Protein AF-A0A2I1CAP8-F1 (afdb_monomer_lite)

Organism: Aspergillus novofumigatus (strain IBT 16806) (NCBI:txid1392255)

Foldseek 3Di:
DDDDDDDDDDDDDPDDDDDDDPPDPDDCPDCVNQPDPDPPDDRQDDDPDDDDPPQADPPRRHGDPCVDPVNVVVVVVCCVCQVDPVSVVVVVVVVVVVVVVVVVVVVVVVVVVVVVVVVVVVVVVVVVVVVVVVVVVCVVDPVNCVVVPPDPDDDDDDDDDDDDDDDDDDDDDDDD

Radius of gyration: 35.44 Å; chains: 1; bounding box: 68×54×83 Å

Structure (mmCIF, N/CA/C/O backbone):
data_AF-A0A2I1CAP8-F1
#
_entry.id   AF-A0A2I1CAP8-F1
#
loop_
_atom_site.group_PDB
_atom_site.id
_atom_site.type_symbol
_atom_site.label_atom_id
_atom_site.label_alt_id
_atom_site.label_comp_id
_atom_site.label_asym_id
_atom_site.label_entity_id
_atom_site.label_seq_id
_atom_site.pdbx_PDB_ins_code
_atom_site.Cartn_x
_atom_site.Cartn_y
_atom_site.Cartn_z
_atom_site.occupancy
_atom_site.B_iso_or_equiv
_atom_site.auth_seq_id
_atom_site.auth_comp_id
_atom_site.auth_asym_id
_atom_site.auth_atom_id
_atom_site.pdbx_PDB_model_num
ATOM 1 N N . MET A 1 1 ? -28.163 28.000 -46.096 1.00 41.31 1 MET A N 1
ATOM 2 C CA . MET A 1 1 ? -29.055 27.264 -45.168 1.00 41.31 1 MET A CA 1
ATOM 3 C C . MET A 1 1 ? -28.255 27.159 -43.893 1.00 41.31 1 MET A C 1
ATOM 5 O O . MET A 1 1 ? -27.573 26.168 -43.678 1.00 41.31 1 MET A O 1
ATOM 9 N N . ASP A 1 2 ? -28.255 28.241 -43.125 1.00 52.09 2 ASP A N 1
ATOM 10 C CA . ASP A 1 2 ? -27.331 28.455 -42.017 1.00 52.09 2 ASP A CA 1
ATOM 11 C C . ASP A 1 2 ? -28.180 28.623 -40.761 1.00 52.09 2 ASP A C 1
ATOM 13 O O . ASP A 1 2 ? -28.571 29.725 -40.392 1.00 52.09 2 ASP A O 1
ATOM 17 N N . GLN A 1 3 ? -28.569 27.493 -40.169 1.00 59.53 3 GLN A N 1
ATOM 18 C CA . GLN A 1 3 ? -29.223 27.463 -38.863 1.00 59.53 3 GLN A CA 1
ATOM 19 C C . GLN A 1 3 ? -28.125 27.359 -37.802 1.00 59.53 3 GLN A C 1
ATOM 21 O O . GLN A 1 3 ? -27.467 26.327 -37.665 1.00 59.53 3 GLN A O 1
ATOM 26 N N . GLN A 1 4 ? -27.908 28.461 -37.091 1.00 60.91 4 GLN A N 1
ATOM 27 C CA . GLN A 1 4 ? -27.019 28.550 -35.937 1.00 60.91 4 GLN A CA 1
ATOM 28 C C . GLN A 1 4 ? -27.557 27.661 -34.796 1.00 60.91 4 GLN A C 1
ATOM 30 O O . GLN A 1 4 ? -28.773 27.639 -34.585 1.00 60.91 4 GLN A O 1
ATOM 35 N N . PRO A 1 5 ? -26.712 26.912 -34.059 1.00 63.50 5 PRO A N 1
ATOM 36 C CA . PRO A 1 5 ? -27.209 26.057 -32.991 1.00 63.50 5 PRO A CA 1
ATOM 37 C C . PRO A 1 5 ? -27.778 26.898 -31.843 1.00 63.50 5 PRO A C 1
ATOM 39 O O . PRO A 1 5 ? -27.197 27.908 -31.446 1.00 63.50 5 PRO A O 1
ATOM 42 N N . LEU A 1 6 ? -28.932 26.459 -31.337 1.00 65.12 6 LEU A N 1
ATOM 43 C CA . LEU A 1 6 ? -29.672 27.073 -30.237 1.00 65.12 6 LEU A CA 1
ATOM 44 C C . LEU A 1 6 ? -28.806 27.134 -28.969 1.00 65.12 6 LEU A C 1
ATOM 46 O O . LEU A 1 6 ? -28.243 26.123 -28.547 1.00 65.12 6 LEU A O 1
ATOM 50 N N . SER A 1 7 ? -28.718 28.322 -28.366 1.00 67.94 7 SER A N 1
ATOM 51 C CA . SER A 1 7 ? -28.085 28.543 -27.062 1.00 67.94 7 SER A CA 1
ATOM 52 C C . SER A 1 7 ? -28.745 27.689 -25.966 1.00 67.94 7 SER A C 1
ATOM 54 O O . SER A 1 7 ? -29.951 27.435 -26.042 1.00 67.94 7 SER A O 1
ATOM 56 N N . PRO A 1 8 ? -27.996 27.261 -24.931 1.00 69.06 8 PRO A N 1
ATOM 57 C CA . PRO A 1 8 ? -28.568 26.536 -23.799 1.00 69.06 8 PRO A CA 1
ATOM 58 C C . PRO A 1 8 ? -29.571 27.404 -23.005 1.00 69.06 8 PRO A C 1
ATOM 60 O O . PRO A 1 8 ? -29.496 28.635 -23.065 1.00 69.06 8 PRO A O 1
ATOM 63 N N . PRO A 1 9 ? -30.520 26.778 -22.278 1.00 59.16 9 PRO A N 1
ATOM 64 C CA . PRO A 1 9 ? -31.559 27.477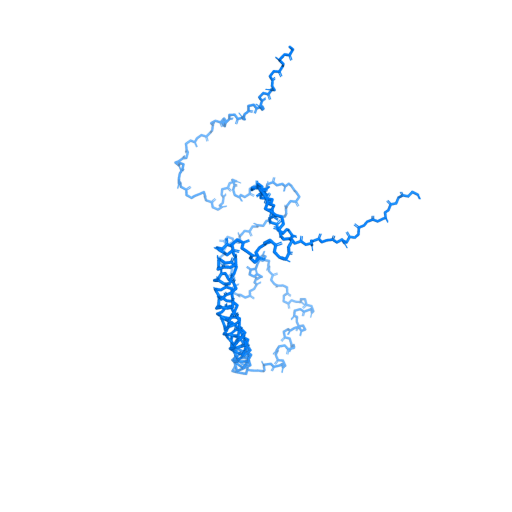 -21.523 1.00 59.16 9 PRO A CA 1
ATOM 65 C C . PRO A 1 9 ? -30.968 28.343 -20.404 1.00 59.16 9 PRO A C 1
ATOM 67 O O . PRO A 1 9 ? -29.973 27.976 -19.783 1.00 59.16 9 PRO A O 1
ATOM 70 N N . ALA A 1 10 ? -31.607 29.489 -20.161 1.00 59.91 10 ALA A N 1
ATOM 71 C CA . ALA A 1 10 ? -31.229 30.439 -19.123 1.00 59.91 10 ALA A CA 1
ATOM 72 C C . ALA A 1 10 ? -31.238 29.792 -17.727 1.00 59.91 10 ALA A C 1
ATOM 74 O O . ALA A 1 10 ? -32.166 29.065 -17.366 1.00 59.91 10 ALA A O 1
ATOM 75 N N . GLU A 1 11 ? -30.192 30.083 -16.958 1.00 55.28 11 GLU A N 1
ATOM 76 C CA . GLU A 1 11 ? -30.046 29.719 -15.552 1.00 55.28 11 GLU A CA 1
ATOM 77 C C . GLU A 1 11 ? -31.127 30.444 -14.725 1.00 55.28 11 GLU A C 1
ATOM 79 O O . GLU A 1 11 ? -31.350 31.639 -14.943 1.00 55.28 11 GLU A O 1
ATOM 84 N N . PRO A 1 12 ? -31.859 29.758 -13.827 1.00 50.06 12 PRO A N 1
ATOM 85 C CA . PRO A 1 12 ? -32.871 30.413 -13.013 1.00 50.06 12 PRO A CA 1
ATOM 86 C C . PRO A 1 12 ? -32.214 31.403 -12.043 1.00 50.06 12 PRO A C 1
ATOM 88 O O . PRO A 1 12 ? -31.406 31.026 -11.197 1.00 50.06 12 PRO A O 1
ATOM 91 N N . GLU A 1 13 ? -32.603 32.671 -12.176 1.00 40.62 13 GLU A N 1
ATOM 92 C CA . GLU A 1 13 ? -32.317 33.768 -11.250 1.00 40.62 13 GLU A CA 1
ATOM 93 C C . GLU A 1 13 ? -32.557 33.339 -9.786 1.00 40.62 13 GLU A C 1
ATOM 95 O O . GLU A 1 13 ? -33.651 32.855 -9.463 1.00 40.62 13 GLU A O 1
ATOM 100 N N . PRO A 1 14 ? -31.595 33.536 -8.865 1.00 43.06 14 PRO A N 1
ATOM 101 C CA . PRO A 1 14 ? -31.845 33.350 -7.446 1.00 43.06 14 PRO A CA 1
ATOM 102 C C . PRO A 1 14 ? -32.765 34.474 -6.960 1.00 43.06 14 PRO A C 1
ATOM 104 O O . PRO A 1 14 ? -32.331 35.595 -6.696 1.00 43.06 14 PRO A O 1
ATOM 107 N N . THR A 1 15 ? -34.058 34.180 -6.822 1.00 41.16 15 THR A N 1
ATOM 108 C CA . THR A 1 15 ? -34.994 35.064 -6.124 1.00 41.16 15 THR A CA 1
ATOM 109 C C . THR A 1 15 ? -34.490 35.327 -4.710 1.00 41.16 15 THR A C 1
ATOM 111 O O . THR A 1 15 ? -34.465 34.438 -3.858 1.00 41.16 15 THR A O 1
ATOM 114 N N . SER A 1 16 ? -34.093 36.577 -4.491 1.00 45.31 16 SER A N 1
ATOM 115 C CA . SER A 1 16 ? -33.725 37.189 -3.223 1.00 45.31 16 SER A CA 1
ATOM 116 C C . SER A 1 16 ? -34.573 36.715 -2.040 1.00 45.31 16 SER A C 1
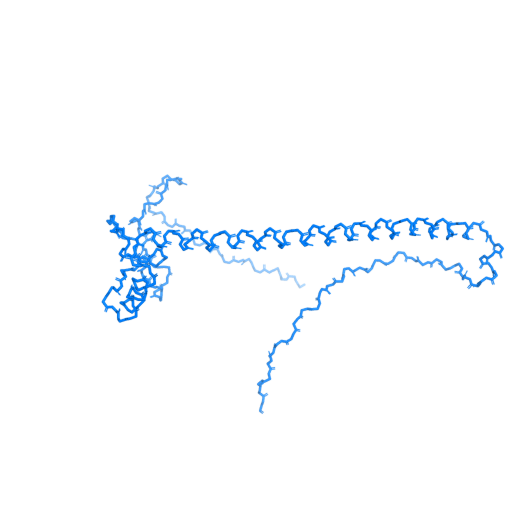ATOM 118 O O . SER A 1 16 ? -35.769 36.983 -1.956 1.00 45.31 16 SER A O 1
ATOM 120 N N . THR A 1 17 ? -33.917 36.128 -1.043 1.00 41.59 17 THR A N 1
ATOM 121 C CA . THR A 1 17 ? -34.271 36.335 0.364 1.00 41.59 17 THR A CA 1
ATOM 122 C C . THR A 1 17 ? -32.977 36.525 1.151 1.00 41.59 17 THR A C 1
ATOM 124 O O . THR A 1 17 ? -32.212 35.591 1.349 1.00 41.59 17 THR A O 1
ATOM 127 N N . ALA A 1 18 ? -32.773 37.779 1.562 1.00 41.06 18 ALA A N 1
ATOM 128 C CA . ALA A 1 18 ? -31.919 38.250 2.649 1.00 41.06 18 ALA A CA 1
ATOM 129 C C . ALA A 1 18 ? -30.408 37.923 2.594 1.00 41.06 18 ALA A C 1
ATOM 131 O O . ALA A 1 18 ? -29.959 36.865 3.011 1.00 41.06 18 ALA A O 1
ATOM 132 N N . ASN A 1 19 ? -29.629 38.929 2.177 1.00 52.78 19 ASN A N 1
ATOM 133 C CA . ASN A 1 19 ? -28.316 39.324 2.711 1.00 52.78 19 ASN A CA 1
ATOM 134 C C . ASN A 1 19 ? -27.581 38.290 3.595 1.00 52.78 19 ASN A C 1
ATOM 136 O O . ASN A 1 19 ? -27.745 38.295 4.816 1.00 52.78 19 ASN A O 1
ATOM 140 N N . LEU A 1 20 ? -26.668 37.507 3.015 1.00 49.62 20 LEU A N 1
ATOM 141 C CA . LEU A 1 20 ? -25.544 36.936 3.764 1.00 49.62 20 LEU A CA 1
ATOM 142 C C . LEU A 1 20 ? -24.216 37.391 3.138 1.00 49.62 20 LEU A C 1
ATOM 144 O O . LEU A 1 20 ? -24.081 37.361 1.914 1.00 49.62 20 LEU A O 1
ATOM 148 N N . PRO A 1 21 ? -23.216 37.802 3.942 1.00 50.06 21 PRO A N 1
ATOM 149 C CA . PRO A 1 21 ? -21.880 38.080 3.432 1.00 50.06 21 PRO A CA 1
ATOM 150 C C . PRO A 1 21 ? -21.288 36.800 2.826 1.00 50.06 21 PRO A C 1
ATOM 152 O O . PRO A 1 21 ? -21.068 35.804 3.516 1.00 50.06 21 PRO A O 1
ATOM 155 N N . SER A 1 22 ? -21.025 36.860 1.520 1.00 62.88 22 SER A N 1
ATOM 156 C CA . SER A 1 22 ? -20.641 35.769 0.607 1.00 62.88 22 SER A CA 1
ATOM 157 C C . SER A 1 22 ? -19.270 35.106 0.875 1.00 62.88 22 SER A C 1
ATOM 159 O O . SER A 1 22 ? -18.650 34.595 -0.049 1.00 62.88 22 SER A O 1
ATOM 161 N N . ASN A 1 23 ? -18.767 35.099 2.111 1.00 63.31 23 ASN A N 1
ATOM 162 C CA . ASN A 1 23 ? -17.521 34.406 2.483 1.00 63.31 23 ASN A CA 1
ATOM 163 C C . ASN A 1 23 ? -17.516 33.846 3.920 1.00 63.31 23 ASN A C 1
ATOM 165 O O . ASN A 1 23 ? -16.485 33.361 4.385 1.00 63.31 23 ASN A O 1
ATOM 169 N N . ALA A 1 24 ? -18.637 33.905 4.647 1.00 71.31 24 ALA A N 1
ATOM 170 C CA . ALA A 1 24 ? -18.726 33.293 5.971 1.00 71.31 24 ALA A CA 1
ATOM 171 C C . ALA A 1 24 ? -18.941 31.768 5.853 1.00 71.31 24 ALA A C 1
ATOM 173 O O . ALA A 1 24 ? -19.714 31.331 4.995 1.00 71.31 24 ALA A O 1
ATOM 174 N N . PRO A 1 25 ? -18.298 30.941 6.702 1.00 78.38 25 PRO A N 1
ATOM 175 C CA . PRO A 1 25 ? -18.564 29.510 6.727 1.00 78.38 25 PRO A CA 1
ATOM 176 C C . PRO A 1 25 ? -20.049 29.264 7.007 1.00 78.38 25 PRO A C 1
ATOM 178 O O . PRO A 1 25 ? -20.578 29.709 8.024 1.00 78.38 25 PRO A O 1
ATOM 181 N N . VAL A 1 26 ? -20.717 28.544 6.106 1.00 77.00 26 VAL A N 1
ATOM 182 C CA . VAL A 1 26 ? -22.116 28.141 6.275 1.00 77.00 26 VAL A CA 1
ATOM 183 C C . VAL A 1 26 ? -22.232 27.256 7.530 1.00 77.00 26 VAL A C 1
ATOM 185 O O . VAL A 1 26 ? -21.541 26.231 7.594 1.00 77.00 26 VAL A O 1
ATOM 188 N N . PRO A 1 27 ? -23.067 27.615 8.528 1.00 81.81 27 PRO A N 1
ATOM 189 C CA . PRO A 1 27 ? -23.229 26.829 9.751 1.00 81.81 27 PRO A CA 1
ATOM 190 C C . PRO A 1 27 ? -23.641 25.382 9.462 1.00 81.81 27 PRO A C 1
ATOM 192 O O . PRO A 1 27 ? -24.395 25.124 8.519 1.00 81.81 27 PRO A O 1
ATOM 195 N N . LEU A 1 28 ? -23.161 24.434 10.276 1.00 76.62 28 LEU A N 1
ATOM 196 C CA . LEU A 1 28 ? -23.478 23.006 10.121 1.00 76.62 28 LEU A CA 1
ATOM 197 C C . LEU A 1 28 ? -24.983 22.731 10.236 1.00 76.62 28 LEU A C 1
ATOM 199 O O . LEU A 1 28 ? -25.492 21.902 9.493 1.00 76.62 28 LEU A O 1
ATOM 203 N N . ASP A 1 29 ? -25.685 23.498 11.070 1.00 75.75 29 ASP A N 1
ATOM 204 C CA . ASP A 1 29 ? -27.133 23.383 11.282 1.00 75.75 29 ASP A CA 1
ATOM 205 C C . ASP A 1 29 ? -27.973 24.111 10.219 1.00 75.75 29 ASP A C 1
ATOM 207 O O . ASP A 1 29 ? -29.199 24.157 10.307 1.00 75.75 29 ASP A O 1
ATOM 211 N N . SER A 1 30 ? -27.339 24.734 9.219 1.00 81.25 30 SER A N 1
ATOM 212 C CA . SER A 1 30 ? -28.083 25.446 8.180 1.00 81.25 30 SER A CA 1
ATOM 213 C C . SER A 1 30 ? -28.892 24.470 7.312 1.00 81.25 30 SER A C 1
ATOM 215 O O . SER A 1 30 ? -28.405 23.379 6.991 1.00 81.25 30 SER A O 1
ATOM 217 N N . PRO A 1 31 ? -30.092 24.867 6.845 1.00 79.69 31 PRO A N 1
ATOM 218 C CA . PRO A 1 31 ? -30.882 24.064 5.912 1.00 79.69 31 PRO A CA 1
ATOM 219 C C . PRO A 1 31 ? -30.071 23.656 4.680 1.00 79.69 31 PRO A C 1
ATOM 221 O O . PRO A 1 31 ? -30.130 22.512 4.264 1.00 79.69 31 PRO A O 1
ATOM 224 N N . LEU A 1 32 ? -29.204 24.543 4.179 1.00 80.75 32 LEU A N 1
ATOM 225 C CA . LEU A 1 32 ? -28.340 24.278 3.024 1.00 80.75 32 LEU A CA 1
ATOM 226 C C . LEU A 1 32 ? -27.395 23.075 3.203 1.00 80.75 32 LEU A C 1
ATOM 228 O O . LEU A 1 32 ? -27.008 22.466 2.209 1.00 80.75 32 LEU A O 1
ATOM 232 N N . ARG A 1 33 ? -26.997 22.740 4.439 1.00 74.50 33 ARG A N 1
ATOM 233 C CA . ARG A 1 33 ? -26.148 21.572 4.748 1.00 74.50 33 ARG A CA 1
ATOM 234 C C . ARG A 1 33 ? -26.929 20.356 5.243 1.00 74.50 33 ARG A C 1
ATOM 236 O O . ARG A 1 33 ? -26.389 19.256 5.225 1.00 74.50 33 ARG A O 1
ATOM 243 N N . THR A 1 34 ? -28.165 20.555 5.692 1.00 75.44 34 THR A N 1
ATOM 244 C CA . THR A 1 34 ? -28.987 19.521 6.341 1.00 75.44 34 THR A CA 1
ATOM 245 C C . THR A 1 34 ? -30.116 19.000 5.453 1.00 75.44 34 THR A C 1
ATOM 247 O O . THR A 1 34 ? -30.652 17.927 5.718 1.00 75.44 34 THR A O 1
ATOM 250 N N . THR A 1 35 ? -30.478 19.702 4.375 1.00 80.06 35 THR A N 1
ATOM 251 C CA . THR A 1 35 ? -31.437 19.195 3.388 1.00 80.06 35 THR A CA 1
ATOM 252 C C . THR A 1 35 ? -30.792 18.131 2.511 1.00 80.06 35 THR A C 1
ATOM 254 O O . THR A 1 35 ? -29.768 18.382 1.874 1.00 80.06 35 THR A O 1
ATOM 257 N N . LEU A 1 36 ? -31.424 16.957 2.437 1.00 80.25 36 LEU A N 1
ATOM 258 C CA . LEU A 1 36 ? -30.994 15.875 1.556 1.00 80.25 36 LEU A CA 1
ATOM 259 C C . LEU A 1 36 ? -30.955 16.351 0.103 1.00 80.25 36 LEU A C 1
ATOM 261 O O . LEU A 1 36 ? -31.930 16.893 -0.411 1.00 80.25 36 LEU A O 1
ATOM 265 N N . ILE A 1 37 ? -29.843 16.073 -0.577 1.00 83.62 37 ILE A N 1
ATOM 266 C CA . ILE A 1 37 ? -29.686 16.365 -2.010 1.00 83.62 37 ILE A CA 1
ATOM 267 C C . ILE A 1 37 ? -30.675 15.525 -2.836 1.00 83.62 37 ILE A C 1
ATOM 269 O O . ILE A 1 37 ? -31.124 15.943 -3.900 1.00 83.62 37 ILE A O 1
ATOM 273 N N . HIS A 1 38 ? -31.026 14.333 -2.345 1.00 82.50 38 HIS A N 1
ATOM 274 C CA . HIS A 1 38 ? -31.968 13.433 -2.995 1.00 82.50 38 HIS A CA 1
ATOM 275 C C . HIS A 1 38 ? -32.735 12.605 -1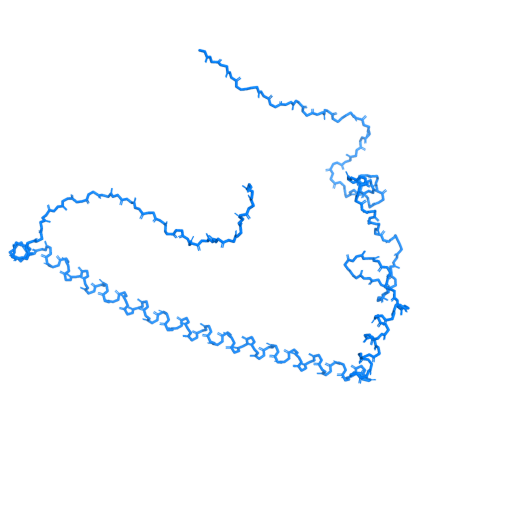.949 1.00 82.50 38 HIS A C 1
ATOM 277 O O . HIS A 1 38 ? -32.116 12.145 -0.987 1.00 82.50 38 HIS A O 1
ATOM 283 N N . PRO A 1 39 ? -34.045 12.343 -2.132 1.00 81.06 39 PRO A N 1
ATOM 284 C CA . PRO A 1 39 ? -34.871 11.614 -1.160 1.00 81.06 39 PRO A CA 1
ATOM 285 C C . PRO A 1 39 ? -34.435 10.162 -0.906 1.00 81.06 39 PRO A C 1
ATOM 287 O O . PRO A 1 39 ? -34.855 9.563 0.076 1.00 81.06 39 PRO A O 1
ATOM 290 N N . SER A 1 40 ? -33.616 9.578 -1.784 1.00 82.75 40 SER A N 1
ATOM 291 C CA . SER A 1 40 ? -33.091 8.214 -1.617 1.00 82.75 40 SER A CA 1
ATOM 292 C C . SER A 1 40 ? -31.756 8.145 -0.873 1.00 82.75 40 SER A C 1
ATOM 294 O O . SER A 1 40 ? -31.247 7.044 -0.664 1.00 82.75 40 SER A O 1
ATOM 296 N N . LEU A 1 41 ? -31.136 9.285 -0.554 1.00 76.38 41 LEU A N 1
ATOM 297 C CA . LEU A 1 41 ? -29.895 9.297 0.212 1.00 76.38 41 LEU A CA 1
ATOM 298 C C . LEU A 1 41 ? -30.224 9.193 1.705 1.00 76.38 41 LEU A C 1
ATOM 300 O O . LEU A 1 41 ? -31.120 9.896 2.175 1.00 76.38 41 LEU A O 1
ATOM 304 N N . PRO A 1 42 ? -29.517 8.336 2.459 1.00 73.69 42 PRO A N 1
ATOM 305 C CA . PRO A 1 42 ? -29.675 8.285 3.902 1.00 73.69 42 PRO A CA 1
ATOM 306 C C . PRO A 1 42 ? -29.255 9.619 4.530 1.00 73.69 42 PRO A C 1
ATOM 308 O O . PRO A 1 42 ? -28.287 10.248 4.103 1.00 73.69 42 PRO A O 1
ATOM 311 N N . ASP A 1 43 ? -29.989 10.033 5.558 1.00 71.56 43 ASP A N 1
ATOM 312 C CA . ASP A 1 43 ? -29.696 11.229 6.346 1.00 71.56 43 ASP A CA 1
ATOM 313 C C . ASP A 1 43 ? -28.484 10.970 7.253 1.00 71.56 43 ASP A C 1
ATOM 315 O O . ASP A 1 43 ? -28.595 10.340 8.306 1.00 71.56 43 ASP A O 1
ATOM 319 N N . ILE A 1 44 ? -27.297 11.398 6.810 1.00 67.50 44 ILE A N 1
ATOM 320 C CA . ILE A 1 44 ? -26.049 11.263 7.571 1.00 67.50 44 ILE A CA 1
ATOM 321 C C . ILE A 1 44 ? -25.887 12.512 8.437 1.00 67.50 44 ILE A C 1
ATOM 323 O O . ILE A 1 44 ? -25.274 13.503 8.036 1.00 67.50 44 ILE A O 1
ATOM 327 N N . ARG A 1 45 ? -26.447 12.469 9.648 1.00 66.94 45 ARG A N 1
ATOM 328 C CA . ARG A 1 45 ? -26.280 13.542 10.632 1.00 66.94 45 ARG A CA 1
ATOM 329 C C . ARG A 1 45 ? -24.965 13.375 11.373 1.00 66.94 45 ARG A C 1
ATOM 331 O O . ARG A 1 45 ? -24.729 12.348 12.004 1.00 66.94 45 ARG A O 1
ATOM 338 N N . VAL A 1 46 ? -24.137 14.416 11.354 1.00 69.94 46 VAL A N 1
ATOM 339 C CA . VAL A 1 46 ? -23.010 14.518 12.285 1.00 69.94 46 VAL A CA 1
ATOM 340 C C . VAL A 1 46 ? -23.592 14.696 13.692 1.00 69.94 46 VAL A C 1
ATOM 342 O O . VAL A 1 46 ? -24.397 15.608 13.893 1.00 69.94 46 VAL A O 1
ATOM 345 N N . PRO A 1 47 ? -23.239 13.844 14.668 1.00 70.06 47 PRO A N 1
ATOM 346 C CA . PRO A 1 47 ? -23.761 13.969 16.023 1.00 70.06 47 PRO A CA 1
ATOM 347 C C . PRO A 1 47 ? -23.408 15.333 16.629 1.00 70.06 47 PRO A C 1
ATOM 349 O O . PRO A 1 47 ? -22.249 15.744 16.625 1.00 70.06 47 PRO A O 1
ATOM 352 N N . SER A 1 48 ? -24.417 16.041 17.140 1.00 69.56 48 SER A N 1
ATOM 353 C CA . SER A 1 48 ? -24.294 17.411 17.662 1.00 69.56 48 SER A CA 1
ATOM 354 C C . SER A 1 48 ? -23.582 17.491 19.016 1.00 69.56 48 SER A C 1
ATOM 356 O O . SER A 1 48 ? -23.066 18.542 19.392 1.00 69.56 48 SER A O 1
ATOM 358 N N . SER A 1 49 ? -23.527 16.380 19.752 1.00 77.44 49 SER A N 1
ATOM 359 C CA . SER A 1 49 ? -22.791 16.250 21.010 1.00 77.44 49 SER A CA 1
ATOM 360 C C . SER A 1 49 ? -21.453 15.533 20.803 1.00 77.44 49 SER A C 1
ATOM 362 O O . SER A 1 49 ? -21.391 14.623 19.972 1.00 77.44 49 SER A O 1
ATOM 364 N N . PRO A 1 50 ? -20.414 15.832 21.609 1.00 79.94 50 PRO A N 1
ATOM 365 C CA . PRO A 1 50 ? -19.157 15.093 21.577 1.00 79.94 50 PRO A CA 1
ATOM 366 C C . PRO A 1 50 ? -19.407 13.591 21.736 1.00 79.94 50 PRO A C 1
ATOM 368 O O . PRO A 1 50 ? -19.955 13.141 22.746 1.00 79.94 50 PRO A O 1
ATOM 371 N N . LEU A 1 51 ? -19.027 12.818 20.722 1.00 78.56 51 LEU A N 1
ATOM 372 C CA . LEU A 1 51 ? -19.170 11.371 20.758 1.00 78.56 51 LEU A CA 1
ATOM 373 C C . LEU A 1 51 ? -18.231 10.774 21.801 1.00 78.56 51 LEU A C 1
ATOM 375 O O . LEU A 1 51 ? -17.085 11.202 21.960 1.00 78.56 51 LEU A O 1
ATOM 379 N N . LYS A 1 52 ? -18.711 9.745 22.499 1.00 82.94 52 LYS A N 1
ATOM 380 C CA . LYS A 1 52 ? -17.860 8.970 23.398 1.00 82.94 52 LYS A CA 1
ATOM 381 C C . LYS A 1 52 ? -16.778 8.254 22.573 1.00 82.94 52 LYS A C 1
ATOM 383 O O . LYS A 1 52 ? -17.117 7.617 21.570 1.00 82.94 52 LYS A O 1
ATOM 388 N N . PRO A 1 53 ? -15.499 8.321 22.984 1.00 81.69 53 PRO A N 1
ATOM 389 C CA . PRO A 1 53 ? -14.421 7.626 22.290 1.00 81.69 53 PRO A CA 1
ATOM 390 C C . PRO A 1 53 ? -14.699 6.122 22.167 1.00 81.69 53 PRO A C 1
ATOM 392 O O . PRO A 1 53 ? -15.205 5.508 23.105 1.00 81.69 53 PRO A O 1
ATOM 395 N N . TYR A 1 54 ? -14.337 5.535 21.022 1.00 83.12 54 TYR A N 1
ATOM 396 C CA . TYR A 1 54 ? -14.395 4.088 20.748 1.00 83.12 54 TYR A CA 1
ATOM 397 C C . TYR A 1 54 ? -15.793 3.443 20.766 1.00 83.12 54 TYR A C 1
ATOM 399 O O . TYR A 1 54 ? -15.897 2.221 20.819 1.00 83.12 54 TYR A O 1
ATOM 407 N N . GLN A 1 55 ? -16.866 4.237 20.723 1.00 86.00 55 GLN A N 1
ATOM 408 C CA . GLN A 1 55 ? -18.248 3.732 20.672 1.00 86.00 55 GLN A CA 1
ATOM 409 C C . GLN A 1 55 ? -18.906 3.876 19.300 1.00 86.00 55 GLN A C 1
ATOM 411 O O . GLN A 1 55 ? -20.021 3.403 19.106 1.00 86.00 55 GLN A O 1
ATOM 416 N N . TYR A 1 56 ? -18.231 4.536 18.364 1.00 87.50 56 TYR A N 1
ATOM 417 C CA . TYR A 1 56 ? -18.750 4.849 17.042 1.00 87.50 56 TYR A CA 1
ATOM 418 C C . TYR A 1 56 ? -17.736 4.444 15.985 1.00 87.50 56 TYR A C 1
ATOM 420 O O . TYR A 1 56 ? -16.525 4.530 16.210 1.00 87.50 56 TYR A O 1
ATOM 428 N N . ASP A 1 57 ? -18.245 4.008 14.841 1.00 84.25 57 ASP A N 1
ATOM 429 C CA . ASP A 1 57 ? -17.429 3.742 13.667 1.00 84.25 57 ASP A CA 1
ATOM 430 C C . ASP A 1 57 ? -16.832 5.073 13.162 1.00 84.25 57 ASP A C 1
ATOM 432 O O . ASP A 1 57 ? -17.577 6.034 12.943 1.00 84.25 57 ASP A O 1
ATOM 436 N N . PRO A 1 58 ? -15.499 5.168 12.997 1.00 81.62 58 PRO A N 1
ATOM 437 C CA . PRO A 1 58 ? -14.840 6.409 12.600 1.00 81.62 58 PRO A CA 1
ATOM 438 C C . PRO A 1 58 ? -15.162 6.857 11.166 1.00 81.62 58 PRO A C 1
ATOM 440 O O . PRO A 1 58 ? -14.890 8.007 10.828 1.00 81.62 58 PRO A O 1
ATOM 443 N N . VAL A 1 59 ? -15.693 5.974 10.317 1.00 83.19 59 VAL A N 1
ATOM 444 C CA . VAL A 1 59 ? -16.040 6.272 8.922 1.00 83.19 59 VAL A CA 1
ATOM 445 C C . VAL A 1 59 ? -17.521 6.604 8.791 1.00 83.19 59 VAL A C 1
ATOM 447 O O . VAL A 1 59 ? -17.874 7.575 8.125 1.00 83.19 59 VAL A O 1
ATOM 450 N N . THR A 1 60 ? -18.394 5.811 9.410 1.00 82.75 60 THR A N 1
ATOM 451 C CA . THR A 1 60 ? -19.850 5.951 9.235 1.00 82.75 60 THR A CA 1
ATOM 452 C C . THR A 1 60 ? -20.523 6.761 10.341 1.00 82.75 60 THR A C 1
ATOM 454 O O . THR A 1 60 ? -21.697 7.101 10.205 1.00 82.75 60 THR A O 1
ATOM 457 N N . CYS A 1 61 ? -19.819 7.067 11.438 1.00 77.25 61 CYS A N 1
ATOM 458 C CA . CYS A 1 61 ? -20.366 7.712 12.637 1.00 77.25 61 CYS A CA 1
ATOM 459 C C . CYS A 1 61 ? -21.589 6.984 13.225 1.00 77.25 61 CYS A C 1
ATOM 461 O O . CYS A 1 61 ? -22.364 7.574 13.980 1.00 77.25 61 CYS A O 1
ATOM 463 N N . THR A 1 62 ? -21.772 5.700 12.905 1.00 84.06 62 THR A N 1
ATOM 464 C CA . THR A 1 62 ? -22.836 4.872 13.476 1.00 84.06 62 THR A CA 1
ATOM 465 C C . THR A 1 62 ? -22.382 4.283 14.811 1.00 84.06 62 THR A C 1
ATOM 467 O O . THR A 1 62 ? -21.201 3.941 14.941 1.00 84.06 62 THR A O 1
ATOM 470 N N . PRO A 1 63 ? -23.281 4.134 15.803 1.00 86.25 63 PRO A N 1
ATOM 471 C CA . PRO A 1 63 ? -22.963 3.417 17.032 1.00 86.25 63 PRO A CA 1
ATOM 472 C C . PRO A 1 63 ? -22.454 2.009 16.717 1.00 86.25 63 PRO A C 1
ATOM 474 O O . PRO A 1 63 ? -23.038 1.302 15.895 1.00 86.25 63 PRO A O 1
ATOM 477 N N . ILE A 1 64 ? -21.366 1.606 17.365 1.00 85.19 64 ILE A N 1
ATOM 478 C CA . ILE A 1 64 ? -20.841 0.246 17.264 1.00 85.19 64 ILE A CA 1
ATOM 479 C C . ILE A 1 64 ? -21.769 -0.673 18.057 1.00 85.19 64 ILE A C 1
ATOM 481 O O . ILE A 1 64 ? -21.968 -0.477 19.257 1.00 85.19 64 ILE A O 1
ATOM 485 N N . ASP A 1 65 ? -22.301 -1.701 17.398 1.00 85.00 65 ASP A N 1
ATOM 486 C CA . ASP A 1 65 ? -23.103 -2.732 18.051 1.00 85.00 65 ASP A CA 1
ATOM 487 C C . ASP A 1 65 ? -22.204 -3.719 18.813 1.00 85.00 65 ASP A C 1
ATOM 489 O O . ASP A 1 65 ? -21.796 -4.768 18.311 1.00 85.00 65 ASP A O 1
ATOM 493 N N . LEU A 1 66 ? -21.879 -3.361 20.053 1.00 81.19 66 LEU A N 1
ATOM 494 C CA . LEU A 1 66 ? -21.070 -4.185 20.953 1.00 81.19 66 LEU A CA 1
ATOM 495 C C . LEU A 1 66 ? -21.773 -5.483 21.389 1.00 81.19 66 LEU A C 1
ATOM 497 O O . LEU A 1 66 ? -21.104 -6.370 21.927 1.00 81.19 66 LEU A O 1
ATOM 501 N N . GLU A 1 67 ? -23.089 -5.601 21.188 1.00 82.69 67 GLU A N 1
ATOM 502 C CA . GLU A 1 67 ? -23.856 -6.798 21.545 1.00 82.69 67 GLU A CA 1
ATOM 503 C C . GLU A 1 67 ? -23.913 -7.817 20.408 1.00 82.69 67 GLU A C 1
ATOM 505 O O . GLU A 1 67 ? -24.105 -9.004 20.681 1.00 82.69 67 GLU A O 1
ATOM 510 N N . SER A 1 68 ? -23.651 -7.388 19.170 1.00 88.25 68 SER A N 1
ATOM 511 C CA . SER A 1 68 ? -23.550 -8.288 18.024 1.00 88.25 68 SER A CA 1
ATOM 512 C C . SER A 1 68 ? -22.547 -9.425 18.262 1.00 88.25 68 SER A C 1
ATOM 514 O O . SER A 1 68 ? -21.389 -9.218 18.648 1.00 88.25 68 SER A O 1
ATOM 516 N N . ASP A 1 69 ? -22.969 -10.655 17.961 1.00 89.44 69 ASP A N 1
ATOM 517 C CA . ASP A 1 69 ? -22.141 -11.854 18.140 1.00 89.44 69 ASP A CA 1
ATOM 518 C C . ASP A 1 69 ? -20.821 -11.777 17.358 1.00 89.44 69 ASP A C 1
ATOM 520 O O . ASP A 1 69 ? -19.782 -12.247 17.827 1.00 89.44 69 ASP A O 1
ATOM 524 N N . SER A 1 70 ? -20.833 -11.116 16.194 1.00 88.44 70 SER A N 1
ATOM 525 C CA . SER A 1 70 ? -19.636 -10.888 15.379 1.00 88.44 70 SER A CA 1
ATOM 526 C C . SER A 1 70 ? -18.588 -10.058 16.124 1.00 88.44 70 SER A C 1
ATOM 528 O O . SER A 1 70 ? -17.431 -10.474 16.224 1.00 88.44 70 SER A O 1
ATOM 530 N N . ILE A 1 71 ? -18.975 -8.905 16.682 1.00 87.50 71 ILE A N 1
ATOM 531 C CA . ILE A 1 71 ? -18.041 -8.019 17.393 1.00 87.50 71 ILE A CA 1
ATOM 532 C C . ILE A 1 71 ? -17.565 -8.681 18.685 1.00 87.50 71 ILE A C 1
ATOM 534 O O . ILE A 1 71 ? -16.372 -8.648 18.995 1.00 87.50 71 ILE A O 1
ATOM 538 N N . ARG A 1 72 ? -18.458 -9.362 19.411 1.00 90.06 72 ARG A N 1
ATOM 539 C CA . ARG A 1 72 ? -18.096 -10.099 20.631 1.00 90.06 72 ARG A CA 1
ATOM 540 C C . ARG A 1 72 ? -17.095 -11.215 20.351 1.00 90.06 72 ARG A C 1
ATOM 542 O O . ARG A 1 72 ? -16.126 -11.357 21.096 1.00 90.06 72 ARG A O 1
ATOM 549 N N . SER A 1 73 ? -17.294 -11.976 19.276 1.00 92.94 73 SER A N 1
ATOM 550 C CA . SER A 1 73 ? -16.368 -13.030 18.855 1.00 92.94 73 SER A CA 1
ATOM 551 C C . SER A 1 73 ? -14.991 -12.462 18.505 1.00 92.94 73 SER A C 1
ATOM 553 O O . SER A 1 73 ? -13.978 -12.961 18.996 1.00 92.94 73 SER A O 1
ATOM 555 N N . GLN A 1 74 ? -14.939 -11.382 17.720 1.00 91.44 74 GLN A N 1
ATOM 556 C CA . GLN A 1 74 ? -13.683 -10.711 17.363 1.00 91.44 74 GLN A CA 1
ATOM 557 C C . GLN A 1 74 ? -12.958 -10.156 18.596 1.00 91.44 74 GLN A C 1
ATOM 559 O O . GLN A 1 74 ? -11.748 -10.332 18.740 1.00 91.44 74 GLN A O 1
ATOM 564 N N . LEU A 1 75 ? -13.692 -9.541 19.526 1.00 89.62 75 LEU A N 1
ATOM 565 C CA . LEU A 1 75 ? -13.121 -9.005 20.758 1.00 89.62 75 LEU A CA 1
ATOM 566 C C . LEU A 1 75 ? -12.586 -10.113 21.672 1.00 89.62 75 LEU A C 1
ATOM 568 O O . LEU A 1 75 ? -11.517 -9.963 22.263 1.00 89.62 75 LEU A O 1
ATOM 572 N N . ASN A 1 76 ? -13.304 -11.232 21.783 1.00 91.69 76 ASN A N 1
ATOM 573 C CA . ASN A 1 76 ? -12.839 -12.395 22.536 1.00 91.69 76 ASN A CA 1
ATOM 574 C C . ASN A 1 76 ? -11.578 -12.991 21.910 1.00 91.69 76 ASN A C 1
ATOM 576 O O . ASN A 1 76 ? -10.628 -13.276 22.636 1.00 91.69 76 ASN A O 1
ATOM 580 N N . HIS A 1 77 ? -11.528 -13.104 20.582 1.00 93.88 77 HIS A N 1
ATOM 581 C CA . HIS A 1 77 ? -10.334 -13.557 19.875 1.00 93.88 77 HIS A CA 1
ATOM 582 C C . HIS A 1 77 ? -9.126 -12.652 20.162 1.00 93.88 77 HIS A C 1
ATOM 584 O O . HIS A 1 77 ? -8.089 -13.137 20.614 1.00 93.88 77 HIS A O 1
ATOM 590 N N . LEU A 1 78 ? -9.286 -11.332 20.034 1.00 91.00 78 LEU A N 1
ATOM 591 C CA . LEU A 1 78 ? -8.225 -10.369 20.345 1.00 91.00 78 LEU A CA 1
ATOM 592 C C . LEU A 1 78 ? -7.761 -10.448 21.804 1.00 91.00 78 LEU A C 1
ATOM 594 O O . LEU A 1 78 ? -6.571 -10.324 22.075 1.00 91.00 78 LEU A O 1
ATOM 598 N N . ARG A 1 79 ? -8.673 -10.690 22.752 1.00 92.00 79 ARG A N 1
ATOM 599 C CA . ARG A 1 79 ? -8.321 -10.890 24.169 1.00 92.00 79 ARG A CA 1
ATOM 600 C C . ARG A 1 79 ? -7.548 -12.186 24.407 1.00 92.00 79 ARG A C 1
ATOM 602 O O . ARG A 1 79 ? -6.689 -12.209 25.284 1.00 92.00 79 ARG A O 1
ATOM 609 N N . THR A 1 80 ? -7.843 -13.247 23.653 1.00 93.50 80 THR A N 1
ATOM 610 C CA . THR A 1 80 ? -7.070 -14.498 23.718 1.00 93.50 80 THR A CA 1
ATOM 611 C C . THR A 1 80 ? -5.687 -14.356 23.092 1.00 93.50 80 THR A C 1
ATOM 613 O O . THR A 1 80 ? -4.720 -14.879 23.638 1.00 93.50 80 THR A O 1
ATOM 616 N N . GLU A 1 81 ? -5.577 -13.624 21.985 1.00 93.25 81 GLU A N 1
ATOM 617 C CA . GLU A 1 81 ? -4.316 -13.407 21.273 1.00 93.25 81 GLU A CA 1
ATOM 618 C C . GLU A 1 81 ? -3.405 -12.413 22.010 1.00 93.25 81 GLU A C 1
ATOM 620 O O . GLU A 1 81 ? -2.195 -12.622 22.115 1.00 93.25 81 GLU A O 1
ATOM 625 N N . TYR A 1 82 ? -3.994 -11.369 22.604 1.00 93.56 82 TYR A N 1
ATOM 626 C CA . TYR A 1 82 ? -3.291 -10.316 23.336 1.00 93.56 82 TYR A CA 1
ATOM 627 C C . TYR A 1 82 ? -3.854 -10.134 24.756 1.00 93.56 82 TYR A C 1
ATOM 629 O O . TYR A 1 82 ? -4.583 -9.176 25.026 1.00 93.56 82 TYR A O 1
ATOM 637 N N . PRO A 1 83 ? -3.465 -10.998 25.715 1.00 91.94 83 PRO A N 1
ATOM 638 C CA . PRO A 1 83 ? -4.006 -10.965 27.077 1.00 91.94 83 PRO A CA 1
ATOM 639 C C . PRO A 1 83 ? -3.642 -9.709 27.879 1.00 91.94 83 PRO A C 1
ATOM 641 O O . PRO A 1 83 ? -4.261 -9.421 28.900 1.00 91.94 83 PRO A O 1
ATOM 644 N N . SER A 1 84 ? -2.610 -8.969 27.456 1.00 93.44 84 SER A N 1
ATOM 645 C CA . SER A 1 84 ? -2.181 -7.735 28.115 1.00 93.44 84 SER A CA 1
ATOM 646 C C . SER A 1 84 ? -1.944 -6.609 27.106 1.00 93.44 84 SER A C 1
ATOM 648 O O . SER A 1 84 ? -1.502 -6.876 25.984 1.00 93.44 84 SER A O 1
ATOM 650 N N . PRO A 1 85 ? -2.122 -5.338 27.513 1.00 89.19 85 PRO A N 1
ATOM 651 C CA . PRO A 1 85 ? -1.795 -4.192 26.664 1.00 89.19 85 PRO A CA 1
ATOM 652 C C . PRO A 1 85 ? -0.331 -4.186 26.202 1.00 89.19 85 PRO A C 1
ATOM 654 O O . PRO A 1 85 ? -0.033 -3.825 25.068 1.00 89.19 85 PRO A O 1
ATOM 657 N N . SER A 1 86 ? 0.597 -4.640 27.054 1.00 91.19 86 SER A N 1
ATOM 658 C CA . SER A 1 86 ? 2.015 -4.747 26.689 1.00 91.19 86 SER A CA 1
ATOM 659 C C . SER A 1 86 ? 2.259 -5.814 25.615 1.00 91.19 86 SER A C 1
ATOM 661 O O . SER A 1 86 ? 3.086 -5.602 24.730 1.00 91.19 86 SER A O 1
ATOM 663 N N . ALA A 1 87 ? 1.531 -6.936 25.655 1.00 91.75 87 ALA A N 1
ATOM 664 C CA . ALA A 1 87 ? 1.611 -7.964 24.617 1.00 91.75 87 ALA A CA 1
ATOM 665 C C . ALA A 1 87 ? 1.085 -7.445 23.270 1.00 91.75 87 ALA A C 1
ATOM 667 O O . ALA A 1 87 ? 1.753 -7.636 22.256 1.00 91.75 87 ALA A O 1
ATOM 668 N N . ALA A 1 88 ? -0.040 -6.721 23.274 1.00 91.88 88 ALA A N 1
ATOM 669 C CA . ALA A 1 88 ? -0.582 -6.082 22.072 1.00 91.88 88 ALA A CA 1
ATOM 670 C C . ALA A 1 88 ? 0.419 -5.091 21.450 1.00 91.88 88 ALA A C 1
ATOM 672 O O . ALA A 1 88 ? 0.689 -5.145 20.251 1.00 91.88 88 ALA A O 1
ATOM 673 N N . LEU A 1 89 ? 1.037 -4.235 22.274 1.00 93.00 89 LEU A N 1
ATOM 674 C CA . LEU A 1 89 ? 2.038 -3.270 21.806 1.00 93.00 89 LEU A CA 1
ATOM 675 C C . LEU A 1 89 ? 3.278 -3.951 21.217 1.00 93.00 89 LEU A C 1
ATOM 677 O O . LEU A 1 89 ? 3.769 -3.538 20.168 1.00 93.00 89 LEU A O 1
ATOM 681 N N . LYS A 1 90 ? 3.772 -5.020 21.849 1.00 93.81 90 LYS A N 1
ATOM 682 C CA . LYS A 1 90 ? 4.917 -5.783 21.329 1.00 93.81 90 LYS A CA 1
ATOM 683 C C . LYS A 1 90 ? 4.601 -6.451 19.995 1.00 93.81 90 LYS A C 1
ATOM 685 O O . LYS A 1 90 ? 5.449 -6.455 19.107 1.00 93.81 90 LYS A O 1
ATOM 690 N N . ALA A 1 91 ? 3.402 -7.004 19.844 1.00 92.69 91 ALA A N 1
ATOM 691 C CA . ALA A 1 91 ? 2.979 -7.611 18.589 1.00 92.69 91 ALA A CA 1
ATOM 692 C C . ALA A 1 91 ? 2.888 -6.574 17.464 1.00 92.69 91 ALA A C 1
ATOM 694 O O . ALA A 1 91 ? 3.433 -6.790 16.382 1.00 92.69 91 ALA A O 1
ATOM 695 N N . GLN A 1 92 ? 2.308 -5.406 17.749 1.00 93.81 92 GLN A N 1
ATOM 696 C CA . GLN A 1 92 ? 2.285 -4.286 16.810 1.00 93.81 92 GLN A CA 1
ATOM 697 C C . GLN A 1 92 ? 3.701 -3.850 16.407 1.00 93.81 92 GLN A C 1
ATOM 699 O O . GLN A 1 92 ? 3.968 -3.631 15.226 1.00 93.81 92 GLN A O 1
ATOM 704 N N . GLU A 1 93 ? 4.624 -3.753 17.367 1.00 94.94 93 GLU A N 1
ATOM 705 C CA . GLU A 1 93 ? 6.018 -3.391 17.101 1.00 94.94 93 GLU A CA 1
ATOM 706 C C . GLU A 1 93 ? 6.717 -4.420 16.200 1.00 94.94 93 GLU A C 1
ATOM 708 O O . GLU A 1 93 ? 7.448 -4.040 15.283 1.00 94.94 93 GLU A O 1
ATOM 713 N N . GLN A 1 94 ? 6.486 -5.716 16.419 1.00 93.75 94 GLN A N 1
ATOM 714 C CA . GLN A 1 94 ? 7.050 -6.772 15.573 1.00 93.75 94 GLN A CA 1
ATOM 715 C C . GLN A 1 94 ? 6.508 -6.703 14.146 1.00 93.75 94 GLN A C 1
ATOM 717 O O . GLN A 1 94 ? 7.289 -6.696 13.195 1.00 93.75 94 GLN A O 1
ATOM 722 N N . VAL A 1 95 ? 5.194 -6.540 13.986 1.00 94.81 95 VAL A N 1
ATOM 723 C CA . VAL A 1 95 ? 4.574 -6.363 12.665 1.00 94.81 95 VAL A CA 1
ATOM 724 C C . VAL A 1 95 ? 5.136 -5.125 11.960 1.00 94.81 95 VAL A C 1
ATOM 726 O O . VAL A 1 95 ? 5.477 -5.182 10.777 1.00 94.81 95 VAL A O 1
ATOM 729 N N . ALA A 1 96 ? 5.314 -4.016 12.684 1.00 95.62 96 ALA A N 1
ATOM 730 C CA . ALA A 1 96 ? 5.914 -2.801 12.138 1.00 95.62 96 ALA A CA 1
ATOM 731 C C . ALA A 1 96 ? 7.376 -3.014 11.704 1.00 95.62 96 ALA A C 1
ATOM 733 O O . ALA A 1 96 ? 7.778 -2.555 10.631 1.00 95.62 96 ALA A O 1
ATOM 734 N N . LYS A 1 97 ? 8.174 -3.743 12.495 1.00 95.44 97 LYS A N 1
ATOM 735 C CA . LYS A 1 97 ? 9.563 -4.099 12.160 1.00 95.44 97 LYS A CA 1
ATOM 736 C C . LYS A 1 97 ? 9.642 -4.973 10.913 1.00 95.44 97 LYS A C 1
ATOM 738 O O . LYS A 1 97 ? 10.464 -4.710 10.034 1.00 95.44 97 LYS A O 1
ATOM 743 N N . GLU A 1 98 ? 8.781 -5.977 10.800 1.00 94.75 98 GLU A N 1
ATOM 744 C CA . GLU A 1 98 ? 8.727 -6.843 9.622 1.00 94.75 98 GLU A CA 1
ATOM 745 C C . GLU A 1 98 ? 8.296 -6.089 8.365 1.00 94.75 98 GLU A C 1
ATOM 747 O O . GLU A 1 98 ? 8.901 -6.262 7.304 1.00 94.75 98 GLU A O 1
ATOM 752 N N . ALA A 1 99 ? 7.289 -5.220 8.475 1.00 96.44 99 ALA A N 1
ATOM 753 C CA . ALA A 1 99 ? 6.857 -4.370 7.372 1.00 96.44 99 ALA A CA 1
ATOM 754 C C . ALA A 1 99 ? 7.998 -3.457 6.904 1.00 96.44 99 ALA A C 1
ATOM 756 O O . ALA A 1 99 ? 8.287 -3.394 5.708 1.00 96.44 99 ALA A O 1
ATOM 757 N N . LYS A 1 100 ? 8.708 -2.822 7.845 1.00 95.62 100 LYS A N 1
ATOM 758 C CA . LYS A 1 100 ? 9.871 -1.982 7.540 1.00 95.62 100 LYS A CA 1
ATOM 759 C C . LYS A 1 100 ? 10.967 -2.770 6.821 1.00 95.62 100 LYS A C 1
ATOM 761 O O . LYS A 1 100 ? 11.465 -2.312 5.798 1.00 95.62 100 LYS A O 1
ATOM 766 N N . ARG A 1 101 ? 11.286 -3.976 7.298 1.00 95.81 101 ARG A N 1
ATOM 767 C CA . ARG A 1 101 ? 12.273 -4.857 6.656 1.00 95.81 101 ARG A CA 1
ATOM 768 C C . ARG A 1 101 ? 11.877 -5.214 5.220 1.00 95.81 101 ARG A C 1
ATOM 770 O O . ARG A 1 101 ? 12.724 -5.195 4.333 1.00 95.81 101 ARG A O 1
ATOM 777 N N . LYS A 1 102 ? 10.599 -5.525 4.976 1.00 95.75 102 LYS A N 1
ATOM 778 C CA . LYS A 1 102 ? 10.095 -5.839 3.627 1.00 95.75 102 LYS A CA 1
ATOM 779 C C . LYS A 1 102 ? 10.191 -4.639 2.683 1.00 95.75 102 LYS A C 1
ATOM 781 O O . LYS A 1 102 ? 10.520 -4.821 1.513 1.00 95.75 102 LYS A O 1
ATOM 786 N N . ILE A 1 103 ? 9.927 -3.430 3.181 1.00 96.50 103 ILE A N 1
ATOM 787 C CA . ILE A 1 103 ? 10.068 -2.190 2.404 1.00 96.50 103 ILE A CA 1
ATOM 788 C C . ILE A 1 103 ? 11.534 -1.962 2.026 1.00 96.50 103 ILE A C 1
ATOM 790 O O . ILE A 1 103 ? 11.822 -1.755 0.852 1.00 96.50 103 ILE A O 1
ATOM 794 N N . GLU A 1 104 ? 12.452 -2.076 2.986 1.00 96.12 104 GLU A N 1
ATOM 795 C CA . GLU A 1 104 ? 13.890 -1.887 2.757 1.00 96.12 104 GLU A CA 1
ATOM 796 C C . GLU A 1 104 ? 14.456 -2.913 1.759 1.00 96.12 104 GLU A C 1
ATOM 798 O O . GLU A 1 104 ? 15.213 -2.567 0.854 1.00 96.12 104 GLU A O 1
ATOM 803 N N . GLU A 1 105 ? 14.039 -4.180 1.850 1.00 95.56 105 GLU A N 1
ATOM 804 C CA . GLU A 1 105 ? 14.446 -5.205 0.884 1.00 95.56 105 GLU A CA 1
ATOM 805 C C . GLU A 1 105 ? 13.913 -4.910 -0.528 1.00 95.56 105 GLU A C 1
ATOM 807 O O . GLU A 1 105 ? 14.629 -5.075 -1.522 1.00 95.56 105 GLU A O 1
ATOM 812 N N . ALA A 1 106 ? 12.659 -4.466 -0.633 1.00 96.94 106 ALA A N 1
ATOM 813 C CA . ALA A 1 106 ? 12.068 -4.084 -1.909 1.00 96.94 106 ALA A CA 1
ATOM 814 C C . ALA A 1 106 ? 12.755 -2.846 -2.507 1.00 96.94 106 ALA A C 1
ATOM 816 O O . ALA A 1 106 ? 12.967 -2.791 -3.721 1.00 96.94 106 ALA A O 1
ATOM 817 N N . GLU A 1 107 ? 13.129 -1.876 -1.676 1.00 96.75 107 GLU A N 1
ATOM 818 C CA . GLU A 1 107 ? 13.863 -0.679 -2.080 1.00 96.75 107 GLU A CA 1
ATOM 819 C C . GLU A 1 107 ? 15.263 -1.027 -2.591 1.00 96.75 107 GLU A C 1
ATOM 821 O O . GLU A 1 107 ? 15.622 -0.632 -3.702 1.00 96.75 107 GLU A O 1
ATOM 826 N N . LYS A 1 108 ? 16.003 -1.874 -1.869 1.00 97.50 108 LYS A N 1
ATOM 827 C CA . LYS A 1 108 ? 17.318 -2.357 -2.307 1.00 97.50 108 LYS A CA 1
ATOM 828 C C . LYS A 1 108 ? 17.255 -3.049 -3.672 1.00 97.50 108 LYS A C 1
ATOM 830 O O . LYS A 1 108 ? 18.066 -2.763 -4.551 1.00 97.50 108 LYS A O 1
ATOM 835 N N . LYS A 1 109 ? 16.262 -3.917 -3.896 1.00 97.31 109 LYS A N 1
ATOM 836 C CA . LYS A 1 109 ? 16.066 -4.574 -5.204 1.00 97.31 109 LYS A CA 1
ATOM 837 C C . LYS A 1 109 ? 15.770 -3.566 -6.315 1.00 97.31 109 LYS A C 1
ATOM 839 O O . LYS A 1 109 ? 16.273 -3.717 -7.426 1.00 97.31 109 LYS A O 1
ATOM 844 N N . ARG A 1 110 ? 14.974 -2.528 -6.034 1.00 96.81 110 ARG A N 1
ATOM 845 C CA . ARG A 1 110 ? 14.714 -1.445 -6.998 1.00 96.81 110 ARG A CA 1
ATOM 846 C C . ARG A 1 110 ? 15.987 -0.676 -7.332 1.00 96.81 110 ARG A C 1
ATOM 848 O O . ARG A 1 110 ? 16.215 -0.394 -8.505 1.00 96.81 110 ARG A O 1
ATOM 855 N N . GLU A 1 111 ? 16.823 -0.386 -6.340 1.00 97.19 111 GLU A N 1
ATOM 856 C CA . GLU A 1 111 ? 18.105 0.291 -6.549 1.00 97.19 111 GLU A CA 1
ATOM 857 C C . GLU A 1 111 ? 19.055 -0.548 -7.421 1.00 97.19 111 GLU A C 1
ATOM 859 O O . GLU A 1 111 ? 19.665 -0.033 -8.359 1.00 97.19 111 GLU A O 1
ATOM 864 N N . GLU A 1 112 ? 19.153 -1.854 -7.165 1.00 97.25 112 GLU A N 1
ATOM 865 C CA . GLU A 1 112 ? 19.974 -2.774 -7.962 1.00 97.25 112 GLU A CA 1
ATOM 866 C C . GLU A 1 112 ? 19.498 -2.859 -9.420 1.00 97.25 112 GLU A C 1
ATOM 868 O O . GLU A 1 112 ? 20.309 -2.761 -10.347 1.00 97.25 112 GLU A O 1
ATOM 873 N N . VAL A 1 113 ? 18.184 -2.974 -9.640 1.00 98.25 113 VAL A N 1
ATOM 874 C CA . VAL A 1 113 ? 17.592 -2.965 -10.987 1.00 98.25 113 VAL A CA 1
ATOM 875 C C . VAL A 1 113 ? 17.856 -1.633 -11.685 1.00 98.25 113 VAL A C 1
ATOM 877 O O . VAL A 1 113 ? 18.274 -1.632 -12.844 1.00 98.25 113 VAL A O 1
ATOM 880 N N . GLN A 1 114 ? 17.681 -0.506 -10.992 1.00 97.50 114 GLN A N 1
ATOM 881 C CA . GLN A 1 114 ? 17.942 0.815 -11.562 1.00 97.50 114 GLN A CA 1
ATOM 882 C C . GLN A 1 114 ? 19.409 0.958 -11.988 1.00 97.50 114 GLN A C 1
ATOM 884 O O . GLN A 1 114 ? 19.681 1.369 -13.115 1.00 97.50 114 GLN A O 1
ATOM 889 N N . LYS A 1 115 ? 20.362 0.527 -11.151 1.00 97.81 115 LYS A N 1
ATOM 890 C CA . LYS A 1 115 ? 21.795 0.521 -11.499 1.00 97.81 115 LYS A CA 1
ATOM 891 C C . LYS A 1 115 ? 22.085 -0.335 -12.734 1.00 97.81 115 LYS A C 1
ATOM 893 O O . LYS A 1 115 ? 22.894 0.057 -13.579 1.00 97.81 115 LYS A O 1
ATOM 898 N N . ALA A 1 116 ? 21.440 -1.495 -12.859 1.00 97.75 116 ALA A N 1
ATOM 899 C CA . ALA A 1 116 ? 21.595 -2.364 -14.023 1.00 97.75 116 ALA A CA 1
ATOM 900 C C . ALA A 1 116 ? 21.037 -1.719 -15.304 1.00 97.75 116 ALA A C 1
ATOM 902 O O . ALA A 1 116 ? 21.688 -1.770 -16.352 1.00 97.75 116 ALA A O 1
ATOM 903 N N . VAL A 1 117 ? 19.875 -1.068 -15.214 1.00 98.12 117 VAL A N 1
ATOM 904 C CA . VAL A 1 117 ? 19.277 -0.307 -16.320 1.00 98.12 117 VAL A CA 1
ATOM 905 C C . VAL A 1 117 ? 20.190 0.845 -16.730 1.00 98.12 117 VAL A C 1
ATOM 907 O O . VAL A 1 117 ? 20.535 0.947 -17.905 1.00 98.12 117 VAL A O 1
ATOM 910 N N . ASP A 1 118 ? 20.663 1.653 -15.783 1.00 97.94 118 ASP A N 1
ATOM 911 C CA . ASP A 1 118 ? 21.551 2.786 -16.066 1.00 97.94 118 ASP A CA 1
ATOM 912 C C . ASP A 1 118 ? 22.852 2.335 -16.739 1.00 97.94 118 ASP A C 1
ATOM 914 O O . ASP A 1 118 ? 23.345 2.984 -17.667 1.00 97.94 118 ASP A O 1
ATOM 918 N N . LYS A 1 119 ? 23.405 1.192 -16.317 1.00 98.06 119 LYS A N 1
ATOM 919 C CA . LYS A 1 119 ? 24.568 0.582 -16.970 1.00 98.06 119 LYS A CA 1
ATOM 920 C C . LYS A 1 119 ? 24.255 0.206 -18.420 1.00 98.06 119 LYS A C 1
ATOM 922 O O . LYS A 1 119 ? 25.021 0.560 -19.314 1.00 98.06 119 LYS A O 1
ATOM 927 N N . LYS A 1 120 ? 23.121 -0.454 -18.668 1.00 98.19 120 LYS A N 1
ATOM 928 C CA . LYS A 1 120 ? 22.696 -0.852 -20.019 1.00 98.19 120 LYS A CA 1
ATOM 929 C C . LYS A 1 120 ? 22.398 0.341 -20.920 1.00 98.19 120 LYS A C 1
ATOM 931 O O . LYS A 1 120 ? 22.726 0.304 -22.102 1.00 98.19 120 LYS A O 1
ATOM 936 N N . VAL A 1 121 ? 21.840 1.417 -20.372 1.00 98.06 121 VAL A N 1
ATOM 937 C CA . VAL A 1 121 ? 21.632 2.673 -21.101 1.00 98.06 121 VAL A CA 1
ATOM 938 C C . VAL A 1 121 ? 22.972 3.268 -21.530 1.00 98.06 121 VAL A C 1
ATOM 940 O O . VAL A 1 121 ? 23.128 3.598 -22.704 1.00 98.06 121 VAL A O 1
ATOM 943 N N . LYS A 1 122 ? 23.960 3.321 -20.627 1.00 98.06 122 LYS A N 1
ATOM 944 C CA . LYS A 1 122 ? 25.312 3.811 -20.949 1.00 98.06 122 LYS A CA 1
ATOM 945 C C . LYS A 1 122 ? 26.001 2.959 -22.018 1.00 98.06 122 LYS A C 1
ATOM 947 O O . LYS A 1 122 ? 26.591 3.524 -22.934 1.00 98.06 122 LYS A O 1
ATOM 952 N N . GLU A 1 123 ? 25.915 1.631 -21.923 1.00 97.38 123 GLU A N 1
ATOM 953 C CA . GLU A 1 123 ? 26.435 0.704 -22.945 1.00 97.38 123 GLU A CA 1
ATOM 954 C C . GLU A 1 123 ? 25.769 0.950 -24.308 1.00 97.38 123 GLU A C 1
ATOM 956 O O . GLU A 1 123 ? 26.446 1.158 -25.314 1.00 97.38 123 GLU A O 1
ATOM 961 N N . ARG A 1 124 ? 24.436 1.043 -24.342 1.00 97.88 124 ARG A N 1
ATOM 962 C CA . ARG A 1 124 ? 23.696 1.328 -25.577 1.00 97.88 124 ARG A CA 1
ATOM 963 C C . ARG A 1 124 ? 24.071 2.694 -26.16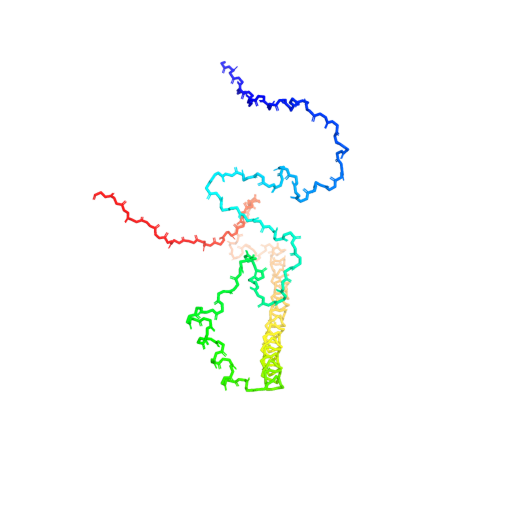8 1.00 97.88 124 ARG A C 1
ATOM 965 O O . ARG A 1 124 ? 24.165 2.832 -27.385 1.00 97.88 124 ARG A O 1
ATOM 972 N N . ASP A 1 125 ? 24.271 3.723 -25.347 1.00 97.44 125 ASP A N 1
ATOM 973 C CA . ASP A 1 125 ? 24.644 5.062 -25.822 1.00 97.44 125 ASP A CA 1
ATOM 974 C C . ASP A 1 125 ? 26.026 5.097 -26.473 1.00 97.44 125 ASP A C 1
ATOM 976 O O . ASP A 1 125 ? 26.214 5.757 -27.504 1.00 97.44 125 ASP A O 1
ATOM 980 N N . THR A 1 126 ? 26.997 4.380 -25.910 1.00 97.44 126 THR A N 1
ATOM 981 C CA . THR A 1 126 ? 28.334 4.295 -26.505 1.00 97.44 126 THR A CA 1
ATOM 982 C C . THR A 1 126 ? 28.301 3.514 -27.814 1.00 97.44 126 THR A C 1
ATOM 984 O O . THR A 1 126 ? 28.857 3.996 -28.806 1.00 97.44 126 THR A O 1
ATOM 987 N N . GLU A 1 127 ? 27.586 2.389 -27.870 1.00 95.00 127 GLU A N 1
ATOM 988 C CA . GLU A 1 127 ? 27.364 1.623 -29.102 1.00 95.00 127 GLU A CA 1
ATOM 989 C C . GLU A 1 127 ? 26.700 2.480 -30.186 1.00 95.00 127 GLU A C 1
ATOM 991 O O . GLU A 1 127 ? 27.198 2.564 -31.312 1.00 95.00 127 GLU A O 1
ATOM 996 N N . MET A 1 128 ? 25.638 3.213 -29.843 1.00 95.25 128 MET A N 1
ATOM 997 C CA . MET A 1 128 ? 24.957 4.108 -30.781 1.00 95.25 128 MET A CA 1
ATOM 998 C C . MET A 1 128 ? 25.865 5.228 -31.286 1.00 95.25 128 MET A C 1
ATOM 1000 O O . MET A 1 128 ? 25.816 5.587 -32.467 1.00 95.25 128 MET A O 1
ATOM 1004 N N . LYS A 1 129 ? 26.733 5.772 -30.429 1.00 96.25 129 LYS A N 1
ATOM 1005 C CA . LYS A 1 129 ? 27.721 6.778 -30.837 1.00 96.25 129 LYS A CA 1
ATOM 1006 C C . LYS A 1 129 ? 28.739 6.197 -31.819 1.00 96.25 129 LYS A C 1
ATOM 1008 O O . LYS A 1 129 ? 29.110 6.876 -32.778 1.00 96.25 129 LYS A O 1
ATOM 1013 N N . VAL A 1 130 ? 29.186 4.962 -31.599 1.00 96.00 130 VAL A N 1
ATOM 1014 C CA . VAL A 1 130 ? 30.108 4.254 -32.499 1.00 96.00 130 VAL A CA 1
ATOM 1015 C C . VAL A 1 130 ? 29.435 3.966 -33.843 1.00 96.00 130 VAL A C 1
ATOM 1017 O O . VAL A 1 130 ? 29.981 4.341 -34.883 1.00 96.00 130 VAL A O 1
ATOM 1020 N N . LEU A 1 131 ? 28.225 3.403 -33.839 1.00 92.19 131 LEU A N 1
ATOM 1021 C CA . LEU A 1 131 ? 27.451 3.134 -35.055 1.00 92.19 131 LEU A CA 1
ATOM 1022 C C . LEU A 1 131 ? 27.177 4.409 -35.856 1.00 92.19 131 LEU A C 1
ATOM 1024 O O . LEU A 1 131 ? 27.345 4.419 -37.074 1.00 92.19 131 LEU A O 1
ATOM 1028 N N . SER A 1 132 ? 26.834 5.509 -35.184 1.00 92.00 132 SER A N 1
ATOM 1029 C CA . SER A 1 132 ? 26.616 6.807 -35.829 1.00 92.00 132 SER A CA 1
ATOM 1030 C C . SER A 1 132 ? 27.879 7.327 -36.527 1.00 92.00 132 SER A C 1
ATOM 1032 O O . SER A 1 132 ? 27.806 7.819 -37.657 1.00 92.00 132 SER A O 1
ATOM 1034 N N . LYS A 1 133 ? 29.062 7.166 -35.913 1.00 91.00 133 LYS A N 1
ATOM 1035 C CA . LYS A 1 133 ? 30.341 7.509 -36.557 1.00 91.00 133 LYS A CA 1
ATOM 1036 C C . LYS A 1 133 ? 30.586 6.664 -37.801 1.00 91.00 133 LYS A C 1
ATOM 1038 O O . LYS A 1 133 ? 30.906 7.233 -38.842 1.00 91.00 133 LYS A O 1
ATOM 1043 N N . TYR A 1 134 ? 30.398 5.346 -37.723 1.00 88.69 134 TYR A N 1
ATOM 1044 C CA . TYR A 1 134 ? 30.515 4.488 -38.900 1.00 88.69 134 TYR A CA 1
ATOM 1045 C C . TYR A 1 134 ? 29.529 4.924 -39.979 1.00 88.69 134 TYR A C 1
ATOM 1047 O O . TYR A 1 134 ? 29.958 5.274 -41.070 1.00 88.69 134 TYR A O 1
ATOM 1055 N N . GLN A 1 135 ? 28.240 5.048 -39.676 1.00 85.00 135 GLN A N 1
ATOM 1056 C CA . GLN A 1 135 ? 27.241 5.478 -40.652 1.00 85.00 135 GLN A CA 1
ATOM 1057 C C . GLN A 1 135 ? 27.590 6.832 -41.297 1.00 85.00 135 GLN A C 1
ATOM 1059 O O . GLN A 1 135 ? 27.427 7.001 -42.505 1.00 85.00 135 GLN A O 1
ATOM 1064 N N . LYS A 1 136 ? 28.105 7.797 -40.526 1.00 85.31 136 LYS A N 1
ATOM 1065 C CA . LYS A 1 136 ? 28.561 9.095 -41.045 1.00 85.31 136 LYS A CA 1
ATOM 1066 C C . LYS A 1 136 ? 29.782 8.961 -41.957 1.00 85.31 136 LYS A C 1
ATOM 1068 O O . LYS A 1 136 ? 29.826 9.624 -42.991 1.00 85.31 136 LYS A O 1
ATOM 1073 N N . ASN A 1 137 ? 30.752 8.127 -41.595 1.00 80.25 137 ASN A N 1
ATOM 1074 C CA . ASN A 1 137 ? 31.942 7.872 -42.406 1.00 80.25 137 ASN A CA 1
ATOM 1075 C C . ASN A 1 137 ? 31.587 7.131 -43.701 1.00 80.25 137 ASN A C 1
ATOM 1077 O O . ASN A 1 137 ? 32.062 7.508 -44.768 1.00 80.25 137 ASN A O 1
ATOM 1081 N N . TRP A 1 138 ? 30.684 6.154 -43.623 1.00 70.31 138 TRP A N 1
ATOM 1082 C CA . TRP A 1 138 ? 30.121 5.451 -44.772 1.00 70.31 138 TRP A CA 1
ATOM 1083 C C . TRP A 1 138 ? 29.397 6.416 -45.717 1.00 70.31 138 TRP A C 1
ATOM 1085 O O . TRP A 1 138 ? 29.718 6.462 -46.898 1.00 70.31 138 TRP A O 1
ATOM 1095 N N . ARG A 1 139 ? 28.518 7.287 -45.198 1.00 65.62 139 ARG A N 1
ATOM 1096 C CA . ARG A 1 139 ? 27.834 8.325 -46.000 1.00 65.62 139 ARG A CA 1
ATOM 1097 C C . ARG A 1 139 ? 28.776 9.3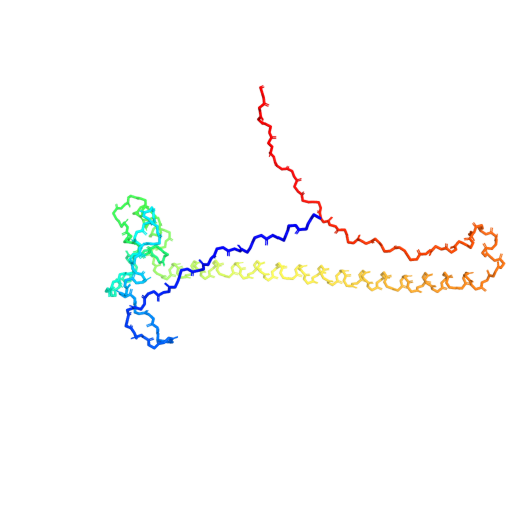58 -46.633 1.00 65.62 139 ARG A C 1
ATOM 1099 O O . ARG A 1 139 ? 28.357 10.063 -47.544 1.00 65.62 139 ARG A O 1
ATOM 1106 N N . ARG A 1 140 ? 30.013 9.490 -46.143 1.00 62.88 140 ARG A N 1
ATOM 1107 C CA . ARG A 1 140 ? 31.037 10.406 -46.678 1.00 62.88 140 ARG A CA 1
ATOM 1108 C C . ARG A 1 140 ? 31.964 9.755 -47.710 1.00 62.88 140 ARG A C 1
ATOM 1110 O O . ARG A 1 140 ? 32.721 10.483 -48.342 1.00 62.88 140 ARG A O 1
ATOM 1117 N N . SER A 1 141 ? 31.905 8.434 -47.895 1.00 58.59 141 SER A N 1
ATOM 1118 C CA . SER A 1 141 ? 32.671 7.708 -48.914 1.00 58.59 141 SER A CA 1
ATOM 1119 C C . SER A 1 141 ? 31.750 7.292 -50.075 1.00 58.59 141 SER A C 1
ATOM 1121 O O . SER A 1 141 ? 31.070 6.265 -49.981 1.00 58.59 141 SER A O 1
ATOM 1123 N N . PRO A 1 142 ? 31.684 8.070 -51.174 1.00 58.28 142 PRO A N 1
ATOM 1124 C CA . PRO A 1 142 ? 30.762 7.800 -52.283 1.00 58.28 142 PRO A CA 1
ATOM 1125 C C . PRO A 1 142 ? 31.026 6.450 -52.970 1.00 58.28 142 PRO A C 1
ATOM 1127 O O . PRO A 1 142 ? 30.093 5.817 -53.458 1.00 58.28 142 PRO A O 1
ATOM 1130 N N . THR A 1 143 ? 32.269 5.963 -52.939 1.00 59.97 143 THR A N 1
ATOM 1131 C CA . THR A 1 143 ? 32.689 4.705 -53.575 1.00 59.97 143 THR A CA 1
ATOM 1132 C C . THR A 1 143 ? 32.116 3.466 -52.882 1.00 59.97 143 THR A C 1
ATOM 1134 O O . THR A 1 143 ? 31.821 2.470 -53.534 1.00 59.97 143 THR A O 1
ATOM 1137 N N . ILE A 1 144 ? 31.911 3.522 -51.562 1.00 58.12 144 ILE A N 1
ATOM 1138 C CA . ILE A 1 144 ? 31.434 2.375 -50.776 1.00 58.12 144 ILE A CA 1
ATOM 1139 C C . ILE A 1 144 ? 29.894 2.332 -50.730 1.00 58.12 144 ILE A C 1
ATOM 1141 O O . ILE A 1 144 ? 29.309 1.254 -50.820 1.00 58.12 144 ILE A O 1
ATOM 1145 N N . CYS A 1 145 ? 29.210 3.484 -50.672 1.00 51.38 145 CYS A N 1
ATOM 1146 C CA . CYS A 1 145 ? 27.743 3.528 -50.781 1.00 51.38 145 CYS A CA 1
ATOM 1147 C C . CYS A 1 145 ? 27.227 3.002 -52.135 1.00 51.38 145 CYS A C 1
ATOM 1149 O O . CYS A 1 145 ? 26.155 2.399 -52.173 1.00 51.38 145 CYS A O 1
ATOM 1151 N N . ALA A 1 146 ? 27.998 3.173 -53.216 1.00 54.06 146 ALA A N 1
ATOM 1152 C CA . ALA A 1 146 ? 27.687 2.609 -54.531 1.00 54.06 146 ALA A CA 1
ATOM 1153 C C . ALA A 1 146 ? 27.877 1.077 -54.595 1.00 54.06 146 ALA A C 1
ATOM 1155 O O . ALA A 1 146 ? 27.128 0.404 -55.295 1.00 54.06 146 ALA A O 1
ATOM 1156 N N . ALA A 1 147 ? 28.825 0.515 -53.833 1.00 55.06 147 ALA A N 1
ATOM 1157 C CA . ALA A 1 147 ? 29.158 -0.913 -53.862 1.00 55.06 147 ALA A CA 1
ATOM 1158 C C . ALA A 1 147 ? 28.183 -1.816 -53.076 1.00 55.06 147 ALA A C 1
ATOM 1160 O O . ALA A 1 147 ? 28.082 -3.000 -53.378 1.00 55.06 147 ALA A O 1
ATOM 1161 N N . ILE A 1 148 ? 27.452 -1.277 -52.088 1.00 59.19 148 ILE A N 1
ATOM 1162 C CA . ILE A 1 148 ? 26.475 -2.042 -51.271 1.00 59.19 148 ILE A CA 1
ATOM 1163 C C . ILE A 1 148 ? 25.020 -1.746 -51.689 1.00 59.19 148 ILE A C 1
ATOM 1165 O O . ILE A 1 148 ? 24.072 -2.192 -51.053 1.00 59.19 148 ILE A O 1
ATOM 1169 N N . GLY A 1 149 ? 24.813 -1.000 -52.779 1.00 50.75 149 GLY A N 1
ATOM 1170 C CA . GLY A 1 149 ? 23.479 -0.796 -53.348 1.00 50.75 149 GLY A CA 1
ATOM 1171 C C . GLY A 1 149 ? 22.497 -0.099 -52.402 1.00 50.75 149 GLY A C 1
ATOM 1172 O O . GLY A 1 149 ? 21.325 -0.453 -52.389 1.00 50.75 149 GLY A O 1
ATOM 1173 N N . PHE A 1 150 ? 22.947 0.875 -51.600 1.00 47.34 150 PHE A N 1
ATOM 1174 C CA . PHE A 1 150 ? 22.040 1.708 -50.804 1.00 47.34 150 PHE A CA 1
ATOM 1175 C C . PHE A 1 150 ? 21.542 2.855 -51.701 1.00 47.34 150 PHE A C 1
ATOM 1177 O O . PHE A 1 150 ? 22.294 3.811 -51.921 1.00 47.34 150 PHE A O 1
ATOM 1184 N N . PRO A 1 151 ? 20.326 2.790 -52.279 1.00 45.00 151 PRO A N 1
ATOM 1185 C CA . PRO A 1 151 ? 19.850 3.857 -53.141 1.00 45.00 151 PRO A CA 1
ATOM 1186 C C . PRO A 1 151 ? 19.710 5.135 -52.313 1.00 45.00 151 PRO A C 1
ATOM 1188 O O . PRO A 1 151 ? 19.197 5.132 -51.192 1.00 45.00 151 PRO A O 1
ATOM 1191 N N . ALA A 1 152 ? 20.185 6.247 -52.868 1.00 48.38 152 ALA A N 1
ATOM 1192 C CA . ALA A 1 152 ? 20.001 7.574 -52.306 1.00 48.38 152 ALA A CA 1
ATOM 1193 C C . ALA A 1 152 ? 18.522 7.984 -52.413 1.00 48.38 152 ALA A C 1
ATOM 1195 O O . ALA A 1 152 ? 18.150 8.819 -53.232 1.00 48.38 152 ALA A O 1
ATOM 1196 N N . THR A 1 153 ? 17.648 7.393 -51.600 1.00 44.88 153 THR A N 1
ATOM 1197 C CA . THR A 1 153 ? 16.252 7.815 -51.518 1.00 44.88 153 THR A CA 1
ATOM 1198 C C . THR A 1 153 ? 16.121 8.900 -50.460 1.00 44.88 153 THR A C 1
ATOM 1200 O O . THR A 1 153 ? 16.253 8.662 -49.258 1.00 44.88 153 THR A O 1
ATOM 1203 N N . LYS A 1 154 ? 15.839 10.120 -50.932 1.00 51.69 154 LYS A N 1
ATOM 1204 C CA . LYS A 1 154 ? 15.068 11.120 -50.190 1.00 51.69 154 LYS A CA 1
ATOM 1205 C C . LYS A 1 154 ? 13.852 10.416 -49.575 1.00 51.69 154 LYS A C 1
ATOM 1207 O O . LYS A 1 154 ? 12.900 10.133 -50.291 1.00 51.69 154 LYS A O 1
ATOM 1212 N N . THR A 1 155 ? 13.861 10.180 -48.268 1.00 42.25 155 THR A N 1
ATOM 1213 C CA . THR A 1 155 ? 12.640 9.824 -47.540 1.00 42.25 155 THR A CA 1
ATOM 1214 C C . THR A 1 155 ? 12.301 10.979 -46.621 1.00 42.25 155 THR A C 1
ATOM 1216 O O . THR A 1 155 ? 13.036 11.318 -45.693 1.00 42.25 155 THR A O 1
ATOM 1219 N N . ALA A 1 156 ? 11.208 11.639 -46.990 1.00 43.12 156 ALA A N 1
ATOM 1220 C CA . ALA A 1 156 ? 10.588 12.737 -46.287 1.00 43.12 156 ALA A CA 1
ATOM 1221 C C . ALA A 1 156 ? 10.320 12.383 -44.818 1.00 43.12 156 ALA A C 1
ATOM 1223 O O . ALA A 1 156 ? 10.020 11.241 -44.475 1.00 43.12 156 ALA A O 1
ATOM 1224 N N . ARG A 1 157 ? 10.381 13.405 -43.958 1.00 50.81 157 ARG A N 1
ATOM 1225 C CA . ARG A 1 157 ? 9.796 13.364 -42.617 1.00 50.81 157 ARG A CA 1
ATOM 1226 C C . ARG A 1 157 ? 8.329 12.940 -42.737 1.00 50.81 157 ARG A C 1
ATOM 1228 O O . ARG A 1 157 ? 7.511 13.721 -43.208 1.00 50.81 157 ARG A O 1
ATOM 1235 N N . GLN A 1 158 ? 7.994 11.757 -42.244 1.00 40.78 158 GLN A N 1
ATOM 1236 C CA . GLN A 1 158 ? 6.653 11.466 -41.754 1.00 40.78 158 GLN A CA 1
ATOM 1237 C C . GLN A 1 158 ? 6.791 10.928 -40.338 1.00 40.78 158 GLN A C 1
ATOM 1239 O O . GLN A 1 158 ? 7.379 9.876 -40.102 1.00 40.78 158 GLN A O 1
ATOM 1244 N N . GLY A 1 159 ? 6.307 11.723 -39.385 1.00 52.47 159 GLY A N 1
ATOM 1245 C CA . GLY A 1 159 ? 6.152 11.294 -38.009 1.00 52.47 159 GLY A CA 1
ATOM 1246 C C . GLY A 1 159 ? 5.068 10.228 -37.909 1.00 52.47 159 GLY A C 1
ATOM 1247 O O . GLY A 1 159 ? 3.956 10.428 -38.387 1.00 52.47 159 GLY A O 1
ATOM 1248 N N . LEU A 1 160 ? 5.384 9.129 -37.235 1.00 40.97 160 LEU A N 1
ATOM 1249 C CA . LEU A 1 160 ? 4.418 8.223 -36.621 1.00 40.97 160 LEU A CA 1
ATOM 1250 C C . LEU A 1 160 ? 4.891 8.032 -35.173 1.00 40.97 160 LEU A C 1
ATOM 1252 O O . LEU A 1 160 ? 6.011 7.597 -34.937 1.00 40.97 160 LEU A O 1
ATOM 1256 N N . ARG A 1 161 ? 4.211 8.670 -34.216 1.00 40.91 161 ARG A N 1
ATOM 1257 C CA . ARG A 1 161 ? 3.037 8.164 -33.478 1.00 40.91 161 ARG A CA 1
ATOM 1258 C C . ARG A 1 161 ? 3.425 7.138 -32.410 1.00 40.91 161 ARG A C 1
ATOM 1260 O O . ARG A 1 161 ? 3.627 5.965 -32.686 1.00 40.91 161 ARG A O 1
ATOM 1267 N N . THR A 1 162 ? 3.484 7.671 -31.192 1.00 44.62 162 THR A N 1
ATOM 1268 C CA . THR A 1 162 ? 3.169 7.084 -29.887 1.00 44.62 162 THR A CA 1
ATOM 1269 C C . THR A 1 162 ? 2.542 5.691 -29.939 1.00 44.62 162 THR A C 1
ATOM 1271 O O . THR A 1 162 ? 1.410 5.525 -30.395 1.00 44.62 162 THR A O 1
ATOM 1274 N N . THR A 1 163 ? 3.251 4.704 -29.399 1.00 39.22 163 THR A N 1
ATOM 1275 C CA . THR A 1 163 ? 2.713 3.374 -29.115 1.00 39.22 163 THR A CA 1
ATOM 1276 C C . THR A 1 163 ? 1.804 3.464 -27.889 1.00 39.22 163 THR A C 1
ATOM 1278 O O . THR A 1 163 ? 2.268 3.619 -26.762 1.00 39.22 163 THR A O 1
ATOM 1281 N N . GLN A 1 164 ? 0.495 3.416 -28.135 1.00 40.97 164 GLN A N 1
ATOM 1282 C CA . GLN A 1 164 ? -0.527 3.138 -27.130 1.00 40.97 164 GLN A CA 1
ATOM 1283 C C . GLN A 1 164 ? -0.381 1.697 -26.622 1.00 40.97 164 GLN A C 1
ATOM 1285 O O . GLN A 1 164 ? -0.135 0.772 -27.397 1.00 40.97 164 GLN A O 1
ATOM 1290 N N . LEU A 1 165 ? -0.546 1.535 -25.311 1.00 43.94 165 LEU A N 1
ATOM 1291 C CA . LEU A 1 165 ? -0.640 0.262 -24.597 1.00 43.94 165 LEU A CA 1
ATOM 1292 C C . LEU A 1 165 ? -1.849 -0.556 -25.098 1.00 43.94 165 LEU A C 1
ATOM 1294 O O . LEU A 1 165 ? -2.923 0.021 -25.278 1.00 43.94 165 LEU A O 1
ATOM 1298 N N . PRO A 1 166 ? -1.748 -1.888 -25.259 1.00 44.44 166 PRO A N 1
ATOM 1299 C CA . PRO A 1 166 ? -2.921 -2.720 -25.488 1.00 44.44 166 PRO A CA 1
ATOM 1300 C C . PRO A 1 166 ? -3.648 -2.971 -24.161 1.00 44.44 166 PRO A C 1
ATOM 1302 O O . PRO A 1 166 ? -3.244 -3.794 -23.341 1.00 44.44 166 PRO A O 1
ATOM 1305 N N . GLY A 1 167 ? -4.739 -2.233 -23.968 1.00 40.06 167 GLY A N 1
ATOM 1306 C CA . GLY A 1 167 ? -5.749 -2.491 -22.957 1.00 40.06 167 GLY A CA 1
ATOM 1307 C C . GLY A 1 167 ? -6.928 -3.277 -23.531 1.00 40.06 167 GLY A C 1
ATOM 1308 O O . GLY A 1 167 ? -7.464 -2.937 -24.583 1.00 40.06 167 GLY A O 1
ATOM 1309 N N . THR A 1 168 ? -7.379 -4.244 -22.731 1.00 47.31 168 THR A N 1
ATOM 1310 C CA . THR A 1 168 ? -8.726 -4.839 -22.658 1.00 47.31 168 THR A CA 1
ATOM 1311 C C . THR A 1 168 ? -9.153 -5.882 -23.692 1.00 47.31 168 THR A C 1
ATOM 1313 O O . THR A 1 168 ? -9.155 -5.652 -24.896 1.00 47.31 168 THR A O 1
ATOM 1316 N N . ARG A 1 169 ? -9.672 -7.001 -23.166 1.00 37.75 169 ARG A N 1
ATOM 1317 C CA . ARG A 1 169 ? -10.981 -7.544 -23.555 1.00 37.75 169 ARG A CA 1
ATOM 1318 C C . ARG A 1 169 ? -11.516 -8.452 -22.445 1.00 37.75 169 ARG A C 1
ATOM 1320 O O . ARG A 1 169 ? -11.038 -9.563 -22.256 1.00 37.75 169 ARG A O 1
ATOM 1327 N N . SER A 1 170 ? -12.509 -7.940 -21.722 1.00 38.06 170 SER A N 1
ATOM 1328 C CA . SER A 1 170 ? -13.451 -8.721 -20.924 1.00 38.06 170 SER A CA 1
ATOM 1329 C C . SER A 1 170 ? -14.852 -8.490 -21.492 1.00 38.06 170 SER A C 1
ATOM 1331 O O . SER A 1 170 ? -15.182 -7.355 -21.824 1.00 38.06 170 SER A O 1
ATOM 1333 N N . ALA A 1 171 ? -15.600 -9.591 -21.599 1.00 45.47 171 ALA A N 1
ATOM 1334 C CA . ALA A 1 171 ? -17.057 -9.746 -21.630 1.00 45.47 171 ALA A CA 1
ATOM 1335 C C . ALA A 1 171 ? -17.915 -8.887 -22.586 1.00 45.47 171 ALA A C 1
ATOM 1337 O O . ALA A 1 171 ? -18.047 -7.682 -22.418 1.00 45.47 171 ALA A O 1
ATOM 1338 N N . ALA A 1 172 ? -18.626 -9.563 -23.497 1.00 41.19 172 ALA A N 1
ATOM 1339 C CA . ALA A 1 172 ? -20.098 -9.585 -23.542 1.00 41.19 172 ALA A CA 1
ATOM 1340 C C . ALA A 1 172 ? -20.572 -10.352 -24.791 1.00 41.19 172 ALA A C 1
ATOM 1342 O O . ALA A 1 172 ? -20.380 -9.905 -25.918 1.00 41.19 172 ALA A O 1
ATOM 1343 N N . LEU A 1 173 ? -21.216 -11.501 -24.584 1.00 42.59 173 LEU A N 1
ATOM 1344 C CA . LEU A 1 173 ? -22.059 -12.166 -25.577 1.00 42.59 173 LEU A CA 1
ATOM 1345 C C . LEU A 1 173 ? -23.386 -12.481 -24.880 1.00 42.59 173 LEU A C 1
ATOM 1347 O O . LEU A 1 173 ? -23.489 -13.430 -24.109 1.00 42.59 173 LEU A O 1
ATOM 1351 N N . MET A 1 174 ? -24.374 -11.623 -25.122 1.00 43.88 174 MET A N 1
ATOM 1352 C CA . MET A 1 174 ? -25.797 -11.906 -24.957 1.00 43.88 174 MET A CA 1
ATOM 1353 C C . MET A 1 174 ? -26.498 -11.538 -26.263 1.00 43.88 174 MET A C 1
ATOM 1355 O O . MET A 1 174 ? -26.261 -10.459 -26.805 1.00 43.88 174 MET A O 1
ATOM 1359 N N . GLY A 1 175 ? -27.413 -12.409 -26.689 1.00 46.88 175 GLY A N 1
ATOM 1360 C CA . GLY A 1 175 ? -28.593 -12.025 -27.457 1.00 46.88 175 GLY A CA 1
ATOM 1361 C C . GLY A 1 175 ? -28.637 -12.511 -28.902 1.00 46.88 175 GLY A C 1
ATOM 1362 O O . GLY A 1 175 ? -28.225 -11.786 -29.806 1.00 46.88 175 GLY A O 1
ATOM 1363 N N . LYS A 1 176 ? -29.242 -13.682 -29.119 1.00 42.31 176 LYS A N 1
ATOM 1364 C CA . LYS A 1 176 ? -30.568 -13.819 -29.748 1.00 42.31 176 LYS A CA 1
ATOM 1365 C C . LYS A 1 176 ? -31.097 -15.236 -29.564 1.00 42.31 176 LYS A C 1
ATOM 1367 O O . LYS A 1 176 ? -30.278 -16.171 -29.678 1.00 42.31 176 LYS A O 1
#

Secondary structure (DSSP, 8-state):
---PPPPPPPPP---------TTSPPPTTSHHHHS-SSTTS---PPPSSPPPTTSB-TTT-PBP-TTSHHHHHHHHHHHHH-SSHHHHHHHHHHHHHHHHHHHHHHHHHHHHHHHHHHHHHHHHHHHHHHHHHHHHHHHH-HHHHHHTT---------------------------

pLDDT: mean 74.9, std 20.0, range [37.75, 98.25]

Sequence (176 aa):
MDQQPLSPPAEPEPTSTANLPSNAPVPLDSPLRTTLIHPSLPDIRVPSSPLKPYQYDPVTCTPIDLESDSIRSQLNHLRTEYPSPSAALKAQEQVAKEAKRKIEEAEKKREEVQKAVDKKVKERDTEMKVLSKY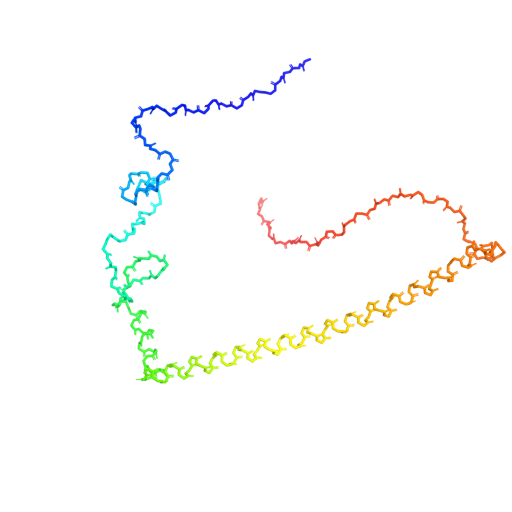QKNWRRSPTICAAIGFPATKTARQGLRTTQLPGTRSAALMGK